Protein AF-A0A1C3NZW9-F1 (afdb_monomer_lite)

Foldseek 3Di:
DPPPDPVVVVVVVVVVCVVQNPVRVVVVCVVVVVVVVVVVVVVCVVVDPDDDDDDDDDPPDDPPPPPDPDDDDDDDDDDDDDDDDDDDDDDDDDDDDDDDDDDD

pLDDT: mean 71.96, std 16.09, range [47.03, 95.81]

Structure (mmCIF, N/CA/C/O backbone):
data_AF-A0A1C3NZW9-F1
#
_entry.id   AF-A0A1C3NZW9-F1
#
loop_
_atom_site.group_PDB
_atom_site.id
_atom_site.type_symbol
_atom_site.label_atom_id
_atom_site.label_alt_id
_atom_site.label_comp_id
_atom_site.label_asym_id
_atom_site.label_entity_id
_atom_site.label_seq_id
_atom_site.pdbx_PDB_ins_code
_atom_site.Cartn_x
_atom_site.Cartn_y
_atom_site.Cartn_z
_atom_site.occupancy
_atom_site.B_iso_or_equiv
_atom_site.auth_seq_id
_atom_site.auth_comp_id
_atom_site.auth_asym_id
_atom_site.auth_atom_id
_atom_site.pdbx_PDB_model_num
ATOM 1 N N . MET A 1 1 ? -14.649 0.604 -33.650 1.00 55.38 1 MET A N 1
ATOM 2 C CA . MET A 1 1 ? -14.355 1.275 -32.368 1.00 55.38 1 MET A CA 1
ATOM 3 C C . MET A 1 1 ? -13.354 0.403 -31.627 1.00 55.38 1 MET A C 1
ATOM 5 O O . MET A 1 1 ? -13.641 -0.786 -31.521 1.00 55.38 1 MET A O 1
ATOM 9 N N . PRO A 1 2 ? -12.179 0.908 -31.219 1.00 67.56 2 PRO A N 1
ATOM 10 C CA . PRO A 1 2 ? -11.249 0.133 -30.400 1.00 67.56 2 PRO A CA 1
ATOM 11 C C . PRO A 1 2 ? -11.971 -0.288 -29.117 1.00 67.56 2 PRO A C 1
ATOM 13 O O . PRO A 1 2 ? -12.460 0.550 -28.361 1.00 67.56 2 PRO A O 1
ATOM 16 N N . ASN A 1 3 ? -12.140 -1.597 -28.946 1.00 69.94 3 ASN A N 1
ATOM 17 C CA . ASN A 1 3 ? -12.834 -2.159 -27.801 1.00 69.94 3 ASN A CA 1
ATOM 18 C C . ASN A 1 3 ? -11.839 -2.210 -26.653 1.00 69.94 3 ASN A C 1
ATOM 20 O O . ASN A 1 3 ? -11.137 -3.208 -26.524 1.00 69.94 3 ASN A O 1
ATOM 24 N N . LEU A 1 4 ? -11.816 -1.137 -25.855 1.00 75.00 4 LEU A N 1
ATOM 25 C CA . LEU A 1 4 ? -11.161 -1.075 -24.548 1.00 75.00 4 LEU A CA 1
ATOM 26 C C . LEU A 1 4 ? -11.784 -2.135 -23.642 1.00 75.00 4 LEU A C 1
ATOM 28 O O . LEU A 1 4 ? -12.707 -1.883 -22.867 1.00 75.00 4 LEU A O 1
ATOM 32 N N . GLY A 1 5 ? -11.334 -3.359 -23.842 1.00 84.19 5 GLY A N 1
ATOM 33 C CA . GLY A 1 5 ? -11.863 -4.543 -23.210 1.00 84.19 5 GLY A CA 1
ATOM 34 C C . GLY A 1 5 ? -10.838 -5.156 -22.275 1.00 84.19 5 GLY A C 1
ATOM 35 O O . GLY A 1 5 ? -9.725 -4.666 -22.081 1.00 84.19 5 GLY A O 1
ATOM 36 N N . THR A 1 6 ? -11.209 -6.313 -21.749 1.00 91.00 6 THR A N 1
ATOM 37 C CA . THR A 1 6 ? -10.344 -7.224 -20.999 1.00 91.00 6 THR A CA 1
ATOM 38 C C . THR A 1 6 ? -8.910 -7.365 -21.552 1.00 91.00 6 THR A C 1
ATOM 40 O O . THR A 1 6 ? -7.992 -7.386 -20.729 1.00 91.00 6 THR A O 1
ATOM 43 N N . PRO A 1 7 ? -8.657 -7.433 -22.883 1.00 91.06 7 PRO A N 1
ATOM 44 C CA . PRO A 1 7 ? -7.291 -7.531 -23.408 1.00 91.06 7 PRO A CA 1
ATOM 45 C C . PRO A 1 7 ? -6.392 -6.313 -23.123 1.00 91.06 7 PRO A C 1
ATOM 47 O O . PRO A 1 7 ? -5.254 -6.521 -22.701 1.00 91.06 7 PRO A O 1
ATOM 50 N N . GLU A 1 8 ? -6.858 -5.064 -23.270 1.00 90.31 8 GLU A N 1
ATOM 51 C CA . GLU A 1 8 ? -6.038 -3.888 -22.913 1.00 90.31 8 GLU A CA 1
ATOM 52 C C . GLU A 1 8 ? -5.695 -3.877 -21.420 1.00 90.31 8 GLU A C 1
ATOM 54 O O . GLU A 1 8 ? -4.561 -3.581 -21.037 1.00 90.31 8 GLU A O 1
ATOM 59 N N . LEU A 1 9 ? -6.657 -4.236 -20.566 1.00 91.81 9 LEU A N 1
ATOM 60 C CA . LEU A 1 9 ? -6.449 -4.246 -19.119 1.00 91.81 9 LEU A CA 1
ATOM 61 C C . LEU A 1 9 ? -5.420 -5.305 -18.699 1.00 91.81 9 LEU A C 1
ATOM 63 O O . LEU A 1 9 ? -4.609 -5.049 -17.808 1.00 91.81 9 LEU A O 1
ATOM 67 N N . LEU A 1 10 ? -5.397 -6.460 -19.374 1.00 93.00 10 LEU A N 1
ATOM 68 C CA . LEU A 1 10 ? -4.357 -7.475 -19.185 1.00 93.00 10 LEU A CA 1
ATOM 69 C C . LEU A 1 10 ? -2.972 -6.965 -19.591 1.00 93.00 10 LEU A C 1
ATOM 71 O O . LEU A 1 10 ? -2.010 -7.212 -18.866 1.00 93.00 10 LEU A O 1
ATOM 75 N N . ILE A 1 11 ? -2.864 -6.233 -20.701 1.00 94.50 11 ILE A N 1
ATOM 76 C CA . ILE A 1 11 ? -1.591 -5.657 -21.161 1.00 94.50 11 ILE A CA 1
ATOM 77 C C . ILE A 1 11 ? -1.064 -4.636 -20.147 1.00 94.50 11 ILE A C 1
ATOM 79 O O . ILE A 1 11 ? 0.103 -4.697 -19.763 1.00 94.50 11 ILE A O 1
ATOM 83 N N . ILE A 1 12 ? -1.924 -3.747 -19.645 1.00 93.31 12 ILE A N 1
ATOM 84 C CA . ILE A 1 12 ? -1.544 -2.769 -18.615 1.00 93.31 12 ILE A CA 1
ATOM 85 C C . ILE A 1 12 ? -1.123 -3.487 -17.328 1.00 93.31 12 ILE A C 1
ATOM 87 O O . ILE A 1 12 ? -0.073 -3.176 -16.764 1.00 93.31 12 ILE A O 1
ATOM 91 N N . ALA A 1 13 ? -1.898 -4.478 -16.877 1.00 92.56 13 ALA A N 1
ATOM 92 C CA . ALA A 1 13 ? -1.556 -5.270 -15.700 1.00 92.56 13 ALA A CA 1
ATOM 93 C C . ALA A 1 13 ? -0.204 -5.980 -15.868 1.00 92.56 13 ALA A C 1
ATOM 95 O O . ALA A 1 13 ? 0.598 -5.994 -14.936 1.00 92.56 13 ALA A O 1
ATOM 96 N N . PHE A 1 14 ? 0.083 -6.508 -17.060 1.00 94.75 14 PHE A N 1
ATOM 97 C CA . PHE A 1 14 ? 1.359 -7.144 -17.371 1.00 94.75 14 PHE A CA 1
ATOM 98 C C . PHE A 1 14 ? 2.528 -6.159 -17.256 1.00 94.75 14 PHE A C 1
ATOM 100 O O . PHE A 1 14 ? 3.518 -6.460 -16.591 1.00 94.75 14 PHE A O 1
ATOM 107 N N . VAL A 1 15 ? 2.389 -4.949 -17.808 1.00 95.81 15 VAL A N 1
ATOM 108 C CA . VAL A 1 15 ? 3.398 -3.885 -17.673 1.00 95.81 15 VAL A CA 1
ATOM 109 C C . VAL A 1 15 ? 3.604 -3.506 -16.202 1.00 95.81 15 VAL A C 1
ATOM 111 O O . VAL A 1 15 ? 4.740 -3.451 -15.736 1.00 95.81 15 VAL A O 1
ATOM 114 N N . VAL A 1 16 ? 2.533 -3.323 -15.426 1.00 94.69 16 VAL A N 1
ATOM 115 C CA . VAL A 1 16 ? 2.634 -3.017 -13.985 1.00 94.69 16 VAL A CA 1
ATOM 116 C C . VAL A 1 16 ? 3.348 -4.142 -13.224 1.00 94.69 16 VAL A C 1
ATOM 118 O O . VAL A 1 16 ? 4.193 -3.866 -12.373 1.00 94.69 16 VAL A O 1
ATOM 121 N N . ILE A 1 17 ? 3.072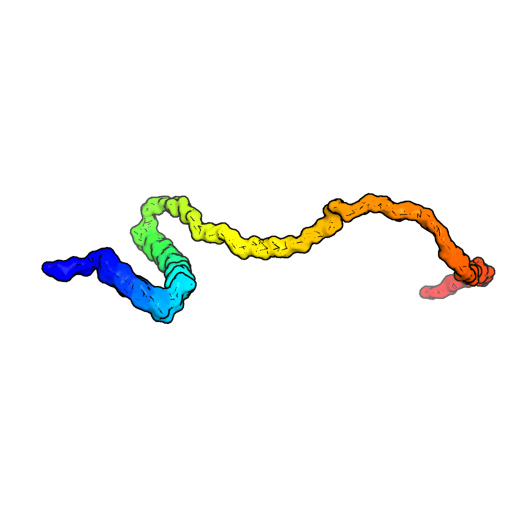 -5.410 -13.542 1.00 94.25 17 ILE A N 1
ATOM 122 C CA . ILE A 1 17 ? 3.769 -6.558 -12.940 1.00 94.25 17 ILE A CA 1
ATOM 123 C C . ILE A 1 17 ? 5.255 -6.561 -13.306 1.00 94.25 17 ILE A C 1
ATOM 125 O O . ILE A 1 17 ? 6.067 -6.913 -12.455 1.00 94.25 17 ILE A O 1
ATOM 129 N N . LEU A 1 18 ? 5.636 -6.166 -14.521 1.00 94.81 18 LEU A N 1
ATOM 130 C CA . LEU A 1 18 ? 7.047 -6.071 -14.907 1.00 94.81 18 LEU A CA 1
ATOM 131 C C . LEU A 1 18 ? 7.780 -4.951 -14.156 1.00 94.81 18 LEU A C 1
ATOM 133 O O . LEU A 1 18 ? 8.919 -5.147 -13.742 1.00 94.81 18 LEU A O 1
ATOM 137 N N . LEU A 1 19 ? 7.130 -3.803 -13.943 1.00 94.81 19 LEU A N 1
ATOM 138 C CA . LEU A 1 19 ? 7.729 -2.656 -13.251 1.00 94.81 19 LEU A CA 1
ATOM 139 C C . LEU A 1 19 ? 7.840 -2.878 -11.736 1.00 94.81 19 LEU A C 1
ATOM 141 O O . LEU A 1 19 ? 8.871 -2.588 -11.135 1.00 94.81 19 LEU A O 1
ATOM 145 N N . PHE A 1 20 ? 6.770 -3.371 -11.111 1.00 92.25 20 PHE A N 1
ATOM 146 C CA . PHE A 1 20 ? 6.688 -3.511 -9.654 1.00 92.25 20 PHE A CA 1
ATOM 147 C C . PHE A 1 20 ? 7.032 -4.927 -9.166 1.00 92.25 20 PHE A C 1
ATOM 149 O O . PHE A 1 20 ? 7.441 -5.107 -8.020 1.00 92.25 20 PHE A O 1
ATOM 156 N N . GLY A 1 21 ? 6.892 -5.942 -10.016 1.00 90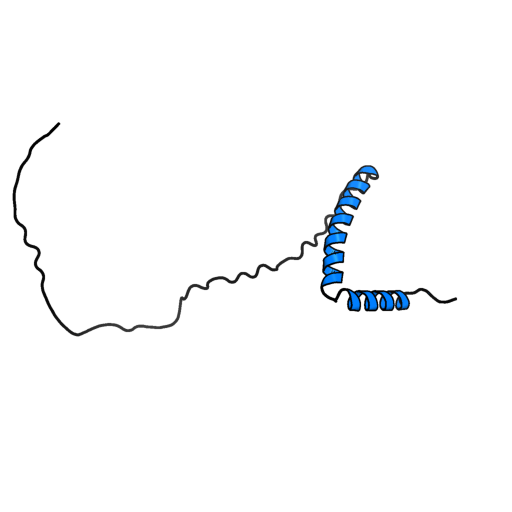.06 21 GLY A N 1
ATOM 157 C CA . GLY A 1 21 ? 7.102 -7.352 -9.692 1.00 90.06 21 GLY A CA 1
ATOM 158 C C . GLY A 1 21 ? 5.833 -8.074 -9.223 1.00 90.06 21 GLY A C 1
ATOM 159 O O . GLY A 1 21 ? 4.945 -7.502 -8.580 1.00 90.06 21 GLY A O 1
ATOM 160 N N . SER A 1 22 ? 5.784 -9.390 -9.460 1.00 90.44 22 SER A N 1
ATOM 161 C CA . SER A 1 22 ? 4.659 -10.277 -9.103 1.00 90.44 22 SER A CA 1
ATOM 162 C C . SER A 1 22 ? 4.348 -10.327 -7.605 1.00 90.44 22 SER A C 1
ATOM 164 O O . SER A 1 22 ? 3.232 -10.655 -7.215 1.00 90.44 22 SER A O 1
ATOM 166 N N . LYS A 1 23 ? 5.318 -9.979 -6.754 1.00 90.06 23 LYS A N 1
ATOM 167 C CA . LYS A 1 23 ? 5.180 -9.995 -5.293 1.00 90.06 23 LYS A CA 1
ATOM 168 C C . LYS A 1 23 ? 4.716 -8.652 -4.716 1.00 90.06 23 LYS A C 1
ATOM 170 O O . LYS A 1 23 ? 4.132 -8.645 -3.638 1.00 90.06 23 LYS A O 1
ATOM 175 N N . LYS A 1 24 ? 4.933 -7.527 -5.413 1.00 89.56 24 LYS A N 1
ATOM 176 C CA . LYS A 1 24 ? 4.579 -6.181 -4.915 1.00 89.56 24 LYS A CA 1
ATOM 177 C C . LYS A 1 24 ? 3.168 -5.752 -5.274 1.00 89.56 24 LYS A C 1
ATOM 179 O O . LYS A 1 24 ? 2.523 -5.108 -4.457 1.00 89.56 24 LYS A O 1
ATOM 184 N N . LEU A 1 25 ? 2.660 -6.165 -6.432 1.00 92.56 25 LEU A N 1
ATOM 185 C CA . LEU A 1 25 ? 1.272 -5.912 -6.821 1.00 92.56 25 LEU A CA 1
ATOM 186 C C . LEU A 1 25 ? 0.254 -6.514 -5.823 1.00 92.56 25 LEU A C 1
ATOM 188 O O . LEU A 1 25 ? -0.585 -5.762 -5.327 1.00 92.56 25 LEU A O 1
ATOM 192 N N . PRO A 1 26 ? 0.329 -7.808 -5.438 1.00 87.25 26 PRO A N 1
ATOM 193 C CA . PRO A 1 26 ? -0.605 -8.375 -4.463 1.00 87.25 26 PRO A CA 1
ATOM 194 C C . PRO A 1 26 ? -0.402 -7.821 -3.048 1.00 87.25 26 PRO A C 1
ATOM 196 O O . PRO A 1 26 ? -1.364 -7.723 -2.291 1.00 87.25 26 PRO A O 1
ATOM 199 N N . ASP A 1 27 ? 0.825 -7.449 -2.683 1.00 92.62 27 ASP A N 1
ATOM 200 C CA . ASP A 1 27 ? 1.141 -6.853 -1.382 1.00 92.62 27 ASP A CA 1
ATOM 201 C C . ASP A 1 27 ? 0.538 -5.443 -1.250 1.00 92.62 27 ASP A C 1
ATOM 203 O O . ASP A 1 27 ? -0.189 -5.164 -0.294 1.00 92.62 27 ASP A O 1
ATOM 207 N N . ALA A 1 28 ? 0.722 -4.602 -2.275 1.00 93.31 28 ALA A N 1
ATOM 208 C CA . ALA A 1 28 ? 0.111 -3.278 -2.371 1.00 93.31 28 ALA A CA 1
ATOM 209 C C . ALA A 1 28 ? -1.421 -3.360 -2.442 1.00 93.31 28 ALA A C 1
ATOM 211 O O . ALA A 1 28 ? -2.113 -2.637 -1.732 1.00 93.31 28 ALA A O 1
ATOM 212 N N . ALA A 1 29 ? -1.975 -4.281 -3.235 1.00 92.94 29 ALA A N 1
ATOM 213 C CA . ALA A 1 29 ? -3.421 -4.484 -3.298 1.00 92.94 29 ALA A CA 1
ATOM 214 C C . ALA A 1 29 ? -4.003 -4.933 -1.943 1.00 92.94 29 ALA A C 1
ATOM 216 O O . ALA A 1 29 ? -5.082 -4.483 -1.558 1.00 92.94 29 ALA A O 1
ATOM 217 N N . ARG A 1 30 ? -3.293 -5.784 -1.185 1.00 92.88 30 ARG A N 1
ATOM 218 C CA . ARG A 1 30 ? -3.723 -6.223 0.155 1.00 92.88 30 ARG A CA 1
ATOM 219 C C . ARG A 1 30 ? -3.693 -5.093 1.184 1.00 92.88 30 ARG A C 1
ATOM 221 O O . ARG A 1 30 ? -4.625 -5.006 1.988 1.00 92.88 30 ARG A O 1
ATOM 228 N N . SER A 1 31 ? -2.659 -4.252 1.186 1.00 93.62 31 SER A N 1
ATOM 229 C CA . SER A 1 31 ? -2.567 -3.119 2.118 1.00 93.62 31 SER A CA 1
ATOM 230 C C . SER A 1 31 ? -3.585 -2.025 1.776 1.00 93.62 31 SER A C 1
ATOM 232 O O . SER A 1 31 ? -4.347 -1.615 2.652 1.00 93.62 31 SER A O 1
ATOM 234 N N . LEU A 1 32 ? -3.696 -1.651 0.496 1.00 94.81 32 LEU A N 1
ATOM 235 C CA . LEU A 1 32 ? -4.699 -0.703 -0.001 1.00 94.81 32 LEU A CA 1
ATOM 236 C C . LEU A 1 32 ? -6.125 -1.217 0.231 1.00 94.81 32 LEU A C 1
ATOM 238 O O . LEU A 1 32 ? -6.987 -0.462 0.669 1.00 94.81 32 LEU A O 1
ATOM 242 N N . GLY A 1 33 ? -6.376 -2.509 0.013 1.00 92.50 33 GLY A N 1
ATOM 243 C CA . GLY A 1 33 ? -7.682 -3.129 0.239 1.00 92.50 33 GLY A CA 1
ATOM 244 C C . GLY A 1 33 ? -8.129 -3.095 1.703 1.00 92.50 33 GLY A C 1
ATOM 245 O O . GLY A 1 33 ? -9.313 -2.891 1.970 1.00 92.50 33 GLY A O 1
ATOM 246 N N . ARG A 1 34 ? -7.203 -3.232 2.666 1.00 94.06 34 ARG A N 1
ATOM 247 C CA . ARG A 1 34 ? -7.516 -3.048 4.097 1.00 94.06 34 ARG A CA 1
ATOM 248 C C . ARG A 1 34 ? -7.921 -1.612 4.404 1.00 94.06 34 ARG A C 1
ATOM 250 O O . ARG A 1 34 ? -8.967 -1.422 5.021 1.00 94.06 34 ARG A O 1
ATOM 257 N N . SER A 1 35 ? -7.148 -0.630 3.941 1.00 93.81 35 SER A N 1
ATOM 258 C CA . SER A 1 35 ? -7.460 0.790 4.151 1.00 93.81 35 SER A CA 1
ATOM 259 C C . SER A 1 35 ? -8.790 1.175 3.501 1.00 93.81 35 SER A C 1
ATOM 261 O O . SER A 1 35 ? -9.633 1.802 4.138 1.00 93.81 35 SER A O 1
ATOM 263 N N . LEU A 1 36 ? -9.032 0.715 2.268 1.00 94.31 36 LEU A N 1
ATOM 264 C CA . LEU A 1 36 ? -10.293 0.935 1.561 1.00 94.31 36 LEU A CA 1
ATOM 265 C C . LEU A 1 36 ? -11.475 0.242 2.246 1.00 94.31 36 LEU A C 1
ATOM 267 O O . LEU A 1 36 ? -12.559 0.810 2.267 1.00 94.31 36 LEU A O 1
ATOM 271 N N . ARG A 1 37 ? -11.303 -0.955 2.823 1.00 90.19 37 ARG A N 1
ATOM 272 C CA . ARG A 1 37 ? -12.372 -1.654 3.557 1.00 90.19 37 ARG A CA 1
ATOM 273 C C . ARG A 1 37 ? -12.792 -0.888 4.807 1.00 90.19 37 ARG A C 1
ATOM 275 O O . ARG A 1 37 ? -13.990 -0.781 5.053 1.00 90.19 37 ARG A O 1
ATOM 282 N N . ILE A 1 38 ? -11.827 -0.386 5.576 1.00 91.38 38 ILE A N 1
ATOM 283 C CA . ILE A 1 38 ? -12.093 0.404 6.786 1.00 91.38 38 ILE A CA 1
ATOM 284 C C . ILE A 1 38 ? -12.792 1.705 6.389 1.00 91.38 38 ILE A C 1
ATOM 286 O O . ILE A 1 38 ? -13.900 1.961 6.849 1.00 91.38 38 ILE A O 1
ATOM 290 N N . PHE A 1 39 ? -12.233 2.433 5.419 1.00 91.75 39 PHE A N 1
ATOM 291 C CA . PHE A 1 39 ? -12.835 3.658 4.898 1.00 91.75 39 PHE A CA 1
ATOM 292 C C . PHE A 1 39 ? -14.256 3.432 4.360 1.00 91.75 39 PHE A C 1
ATOM 294 O O . PHE A 1 39 ? -15.166 4.204 4.647 1.00 91.75 39 PHE A O 1
ATOM 301 N N . LYS A 1 40 ? -14.487 2.344 3.612 1.00 86.56 40 LYS A N 1
ATOM 302 C CA . LYS A 1 40 ? -15.811 1.970 3.091 1.00 86.56 40 LYS A CA 1
ATOM 303 C C . LYS A 1 40 ? -16.786 1.634 4.219 1.00 86.56 40 LYS A C 1
ATOM 305 O O . LYS A 1 40 ? -17.956 1.969 4.090 1.00 86.56 40 LYS A O 1
ATOM 310 N N . ALA A 1 41 ? -16.337 0.972 5.286 1.00 86.44 41 ALA A N 1
ATOM 311 C CA . ALA A 1 41 ? -17.172 0.623 6.433 1.00 86.44 41 ALA A CA 1
ATOM 312 C C . ALA A 1 41 ? -17.580 1.866 7.236 1.00 86.44 41 ALA A C 1
ATOM 314 O O . ALA A 1 41 ? -18.759 2.024 7.542 1.00 86.44 41 ALA A O 1
ATOM 315 N N . GLU A 1 42 ? -16.638 2.773 7.489 1.00 85.94 42 GLU A N 1
ATOM 316 C CA . GLU A 1 42 ? -16.901 4.053 8.157 1.00 85.94 42 GLU A CA 1
ATOM 317 C C . GLU A 1 42 ? -17.806 4.948 7.300 1.00 85.94 42 GLU A C 1
ATOM 319 O O . GLU A 1 42 ? -18.824 5.445 7.774 1.00 85.94 42 GLU A O 1
ATOM 324 N N . THR A 1 43 ? -17.520 5.054 5.998 1.00 85.88 43 THR A N 1
ATOM 325 C CA . THR A 1 43 ? -18.353 5.810 5.045 1.00 85.88 43 THR A CA 1
ATOM 326 C C . THR A 1 43 ? -19.745 5.190 4.881 1.00 85.88 43 THR A C 1
ATOM 328 O O . THR A 1 43 ? -20.725 5.905 4.697 1.00 85.88 43 THR A O 1
ATOM 331 N N . LYS A 1 44 ? -19.871 3.858 4.964 1.00 80.81 44 LYS A N 1
ATOM 332 C CA . LYS A 1 44 ? -21.169 3.167 4.941 1.00 80.81 44 LYS A CA 1
ATOM 333 C C . LYS A 1 44 ? -21.972 3.445 6.213 1.00 80.81 44 LYS A C 1
ATOM 335 O O . LYS A 1 44 ? -23.175 3.634 6.096 1.00 80.81 44 LYS A O 1
ATOM 340 N N . GLY A 1 45 ? -21.337 3.543 7.381 1.00 69.69 45 GLY A N 1
ATOM 341 C CA . GLY A 1 45 ? -22.004 3.951 8.625 1.00 69.69 45 GLY A CA 1
ATOM 342 C C . GLY A 1 45 ? -22.616 5.355 8.561 1.00 69.69 45 GLY A C 1
ATOM 343 O O . GLY A 1 45 ? -23.645 5.595 9.172 1.00 69.69 45 GLY A O 1
ATOM 344 N N . LEU A 1 46 ? -22.044 6.253 7.751 1.00 69.62 46 LEU A N 1
ATOM 345 C CA . LEU A 1 46 ? -22.594 7.591 7.490 1.00 69.62 46 LEU A CA 1
ATOM 346 C C . LEU A 1 46 ? -23.769 7.599 6.492 1.00 69.62 46 LEU A C 1
ATOM 348 O O . LEU A 1 46 ? -24.493 8.586 6.418 1.00 69.62 46 LEU A O 1
ATOM 352 N N . GLY A 1 47 ? -23.943 6.539 5.692 1.00 64.56 47 GLY A N 1
ATOM 353 C CA . GLY A 1 47 ? -24.935 6.482 4.608 1.00 64.56 47 GLY A CA 1
ATOM 354 C C . GLY A 1 47 ? -25.959 5.348 4.702 1.00 64.56 47 GLY A C 1
ATOM 355 O O . GLY A 1 47 ? -26.782 5.212 3.801 1.00 64.56 47 GLY A O 1
ATOM 356 N N . GLN A 1 48 ? -25.891 4.492 5.723 1.00 62.00 48 GLN A N 1
ATOM 357 C CA . GLN A 1 48 ? -26.709 3.282 5.850 1.00 62.00 48 GLN A CA 1
ATOM 358 C C . GLN A 1 48 ? -27.002 2.976 7.329 1.00 62.00 48 GLN A C 1
ATOM 360 O O . GLN A 1 48 ? -26.461 2.032 7.897 1.00 62.00 48 GLN A O 1
ATOM 365 N N . ASP A 1 49 ? -27.966 3.688 7.913 1.00 56.84 49 ASP A N 1
ATOM 366 C CA . ASP A 1 49 ? -28.774 3.203 9.049 1.00 56.84 49 ASP A CA 1
ATOM 367 C C . ASP A 1 49 ? -29.789 2.114 8.608 1.00 56.84 49 ASP A C 1
ATOM 369 O O . ASP A 1 49 ? -30.907 2.021 9.108 1.00 56.84 49 ASP A O 1
ATOM 373 N N . ALA A 1 50 ? -29.431 1.274 7.630 1.00 56.47 50 ALA A N 1
ATOM 374 C CA . ALA A 1 50 ? -30.232 0.136 7.194 1.00 56.47 50 ALA A CA 1
ATOM 375 C C . ALA A 1 50 ? -29.335 -0.966 6.603 1.00 56.47 50 ALA A C 1
ATOM 377 O O . ALA A 1 50 ? -28.521 -0.723 5.714 1.00 56.47 50 ALA A O 1
ATOM 378 N N . GLN A 1 51 ? -29.562 -2.196 7.065 1.00 51.09 51 GLN A N 1
ATOM 379 C CA . GLN A 1 51 ? -28.971 -3.476 6.647 1.00 51.09 51 GLN A CA 1
ATOM 380 C C . GLN A 1 51 ? -27.690 -3.943 7.382 1.00 51.09 51 GLN A C 1
ATOM 382 O O . GLN A 1 51 ? -26.562 -3.535 7.098 1.00 51.09 51 GLN A O 1
ATOM 387 N N . ALA A 1 52 ? -27.929 -4.897 8.290 1.00 52.16 52 ALA A N 1
ATOM 388 C CA . ALA A 1 52 ? -27.009 -5.662 9.134 1.00 52.16 52 ALA A CA 1
ATOM 389 C C . ALA A 1 52 ? -25.865 -6.396 8.375 1.00 52.16 52 ALA A C 1
ATOM 391 O O . ALA A 1 52 ? -25.936 -6.587 7.157 1.00 52.16 52 ALA A O 1
ATOM 392 N N . PRO A 1 53 ? -24.791 -6.814 9.081 1.00 55.12 53 PRO A N 1
ATOM 393 C CA . PRO A 1 53 ? -23.482 -7.081 8.495 1.00 55.12 53 PRO A CA 1
ATOM 394 C C . PRO A 1 53 ? -23.362 -8.501 7.928 1.00 55.12 53 PRO A C 1
ATOM 396 O O . PRO A 1 53 ? -23.502 -9.491 8.641 1.00 55.12 53 PRO A O 1
ATOM 399 N N . ALA A 1 54 ? -22.992 -8.611 6.650 1.00 53.12 54 ALA A N 1
ATOM 400 C CA . ALA A 1 54 ? -22.473 -9.856 6.099 1.00 53.12 54 ALA A CA 1
ATOM 401 C C . ALA A 1 54 ? -21.031 -10.053 6.587 1.00 53.12 54 ALA A C 1
ATOM 403 O O . ALA A 1 54 ? -20.064 -9.552 6.005 1.00 53.12 54 ALA A O 1
ATOM 404 N N . ALA A 1 55 ? -20.900 -10.781 7.693 1.00 64.62 55 ALA A N 1
ATOM 405 C CA . ALA A 1 55 ? -19.671 -11.457 8.051 1.00 64.62 55 ALA A CA 1
ATOM 406 C C . ALA A 1 55 ? -19.294 -12.420 6.914 1.00 64.62 55 ALA A C 1
ATOM 408 O O . ALA A 1 55 ? -19.993 -13.393 6.647 1.00 64.62 55 ALA A O 1
ATOM 409 N N . SER A 1 56 ? -18.173 -12.158 6.247 1.00 51.72 56 SER A N 1
ATOM 410 C CA . SER A 1 56 ? -17.414 -13.234 5.629 1.00 51.72 56 SER A CA 1
ATOM 411 C C . SER A 1 56 ? -15.923 -12.953 5.717 1.00 51.72 56 SER A C 1
ATOM 413 O O . SER A 1 56 ? -15.407 -11.876 5.393 1.00 51.72 56 SER A O 1
ATOM 415 N N . SER A 1 57 ? -15.281 -13.952 6.289 1.00 62.56 57 SER A N 1
ATOM 416 C CA . SER A 1 57 ? -13.897 -14.072 6.677 1.00 62.56 57 SER A CA 1
ATOM 417 C C . SER A 1 57 ? -12.993 -14.162 5.455 1.00 62.56 57 SER A C 1
ATOM 419 O O . SER A 1 57 ? -13.257 -14.922 4.534 1.00 62.56 57 SER A O 1
ATOM 421 N N . ALA A 1 58 ? -11.871 -13.453 5.499 1.00 55.88 58 ALA A N 1
ATOM 422 C CA . ALA A 1 58 ? -10.660 -13.835 4.780 1.00 55.88 58 ALA A CA 1
ATOM 423 C C . ALA A 1 58 ? -9.456 -13.207 5.493 1.00 55.88 58 ALA A C 1
ATOM 425 O O . ALA A 1 58 ? -8.728 -12.381 4.945 1.00 55.88 58 ALA A O 1
ATOM 426 N N . ALA A 1 59 ? -9.276 -13.572 6.764 1.00 54.53 59 ALA A N 1
ATOM 427 C CA . ALA A 1 59 ? -7.943 -13.596 7.340 1.00 54.53 59 ALA A CA 1
ATOM 428 C C . ALA A 1 59 ? -7.209 -14.761 6.655 1.00 54.53 59 ALA A C 1
ATOM 430 O O . ALA A 1 59 ? -7.708 -15.885 6.730 1.00 54.53 59 ALA A O 1
ATOM 431 N N . PRO A 1 60 ? -6.083 -14.543 5.952 1.00 58.91 60 PRO A N 1
ATOM 432 C CA . PRO A 1 60 ? -5.268 -15.653 5.498 1.00 58.91 60 PRO A CA 1
ATOM 433 C C . PRO A 1 60 ? -4.784 -16.404 6.736 1.00 58.91 60 PRO A C 1
ATOM 435 O O . PRO A 1 60 ? -4.015 -15.875 7.539 1.00 58.91 60 PRO A O 1
ATOM 438 N N . ALA A 1 61 ? -5.287 -17.622 6.896 1.00 61.56 61 ALA A N 1
ATOM 439 C CA . ALA A 1 61 ? -4.709 -18.601 7.781 1.00 61.56 61 ALA A CA 1
ATOM 440 C C . ALA A 1 61 ? -3.247 -18.841 7.365 1.00 61.56 61 ALA A C 1
ATOM 442 O O . ALA A 1 61 ? -2.938 -18.985 6.185 1.00 61.56 61 ALA A O 1
ATOM 443 N N . GLN A 1 62 ? -2.389 -18.911 8.382 1.00 57.97 62 GLN A N 1
ATOM 444 C CA . GLN A 1 62 ? -1.167 -19.713 8.410 1.00 57.97 62 GLN A CA 1
ATOM 445 C C . GLN A 1 62 ? -0.001 -19.255 7.519 1.00 57.97 62 GLN A C 1
ATOM 447 O O . GLN A 1 62 ? 0.273 -19.781 6.448 1.00 57.97 62 GLN A O 1
ATOM 452 N N . ALA A 1 63 ? 0.812 -18.373 8.097 1.00 58.50 63 ALA A N 1
ATOM 453 C CA . ALA A 1 63 ? 2.262 -18.545 8.072 1.00 58.50 63 ALA A CA 1
ATOM 454 C C . ALA A 1 63 ? 2.771 -18.609 9.522 1.00 58.50 63 ALA A C 1
ATOM 456 O O . ALA A 1 63 ? 3.574 -17.792 9.960 1.00 58.50 63 ALA A O 1
ATOM 457 N N . GLN A 1 64 ? 2.245 -19.560 10.300 1.00 55.69 64 GLN A N 1
ATOM 458 C CA . GLN A 1 64 ? 2.950 -20.049 11.481 1.00 55.69 64 GLN A CA 1
ATOM 459 C C . GLN A 1 64 ? 3.952 -21.087 10.980 1.00 55.69 64 GLN A C 1
ATOM 461 O O . GLN A 1 64 ? 3.629 -22.261 10.835 1.00 55.69 64 GLN A O 1
ATOM 466 N N . ALA A 1 65 ? 5.171 -20.641 10.689 1.00 61.47 65 ALA A N 1
ATOM 467 C CA . ALA A 1 65 ? 6.321 -21.527 10.712 1.00 61.47 65 ALA A CA 1
ATOM 468 C C . ALA A 1 65 ? 6.568 -21.911 12.181 1.00 61.47 65 ALA A C 1
ATOM 470 O O . ALA A 1 65 ? 7.382 -21.304 12.873 1.00 61.47 65 ALA A O 1
ATOM 471 N N . GLN A 1 66 ? 5.801 -22.880 12.682 1.00 59.03 66 GLN A N 1
ATOM 472 C CA . GLN A 1 66 ? 6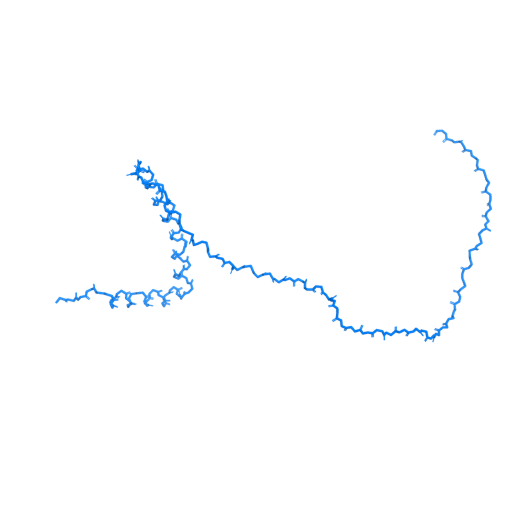.152 -23.628 13.884 1.00 59.03 66 GLN A CA 1
ATOM 473 C C . GLN A 1 66 ? 7.345 -24.522 13.533 1.00 59.03 66 GLN A C 1
ATOM 475 O O . GLN A 1 66 ? 7.191 -25.673 13.139 1.00 59.03 66 GLN A O 1
ATOM 480 N N . ALA A 1 67 ? 8.552 -23.978 13.666 1.00 61.41 67 ALA A N 1
ATOM 481 C CA . ALA A 1 67 ? 9.728 -24.796 13.917 1.00 61.41 67 ALA A CA 1
ATOM 482 C C . ALA A 1 67 ? 9.659 -25.231 15.388 1.00 61.41 67 ALA A C 1
ATOM 484 O O . ALA A 1 67 ? 10.148 -24.541 16.280 1.00 61.41 67 ALA A O 1
ATOM 485 N N . ALA A 1 68 ? 8.951 -26.329 15.653 1.00 65.56 68 ALA A N 1
ATOM 486 C CA . ALA A 1 68 ? 8.963 -26.966 16.961 1.00 65.56 68 ALA A CA 1
ATOM 487 C C . ALA A 1 68 ? 10.351 -27.594 17.205 1.00 65.56 68 ALA A C 1
ATOM 489 O O . ALA A 1 68 ? 10.828 -28.330 16.337 1.00 65.56 68 ALA A O 1
ATOM 490 N N . PRO A 1 69 ? 10.994 -27.372 18.366 1.00 64.00 69 PRO A N 1
ATOM 491 C CA . PRO A 1 69 ? 12.034 -28.271 18.846 1.00 64.00 69 PRO A CA 1
ATOM 492 C C . PRO A 1 69 ? 11.356 -29.616 19.114 1.00 64.00 69 PRO A C 1
ATOM 494 O O . PRO A 1 69 ? 10.568 -29.728 20.052 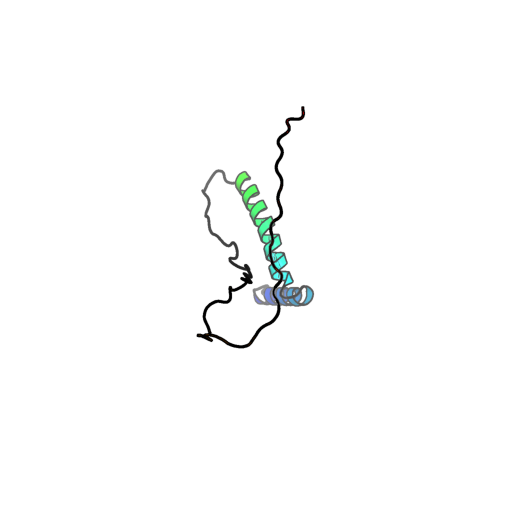1.00 64.00 69 PRO A O 1
ATOM 497 N N . GLN A 1 70 ? 11.577 -30.614 18.257 1.00 69.12 70 GLN A N 1
ATOM 498 C CA . GLN A 1 70 ? 11.073 -31.953 18.540 1.00 69.12 70 GLN A CA 1
ATOM 499 C C . GLN A 1 70 ? 11.905 -32.564 19.677 1.00 69.12 70 GLN A C 1
ATOM 501 O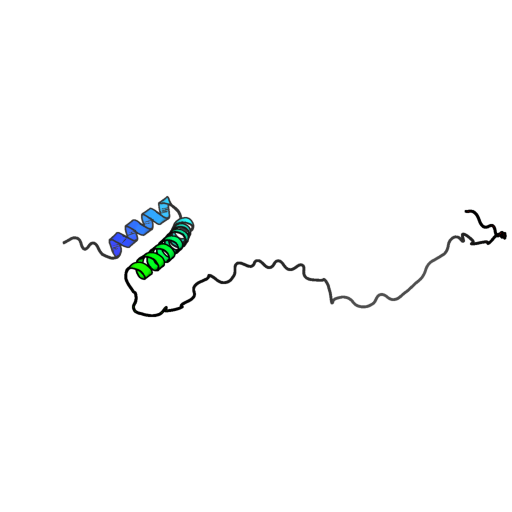 O . GLN A 1 70 ? 13.128 -32.651 19.541 1.00 69.12 70 GLN A O 1
ATOM 506 N N . PRO A 1 71 ? 11.280 -32.961 20.799 1.00 65.44 71 PRO A N 1
ATOM 507 C CA . PRO A 1 71 ? 11.946 -33.757 21.813 1.00 65.44 71 PRO A CA 1
ATOM 508 C C . PRO A 1 71 ? 12.340 -35.107 21.206 1.00 65.44 71 PRO A C 1
ATOM 510 O O . PRO A 1 71 ? 11.523 -35.842 20.660 1.00 65.44 71 PRO A O 1
ATOM 513 N N . ILE A 1 72 ? 13.632 -35.393 21.290 1.00 63.25 72 ILE A N 1
ATOM 514 C CA . ILE A 1 72 ? 14.234 -36.712 21.124 1.00 63.25 72 ILE A CA 1
ATOM 515 C C . ILE A 1 72 ? 13.569 -37.702 22.082 1.00 63.25 72 ILE A C 1
ATOM 517 O O . ILE A 1 72 ? 13.851 -37.681 23.273 1.00 63.25 72 ILE A O 1
ATOM 521 N N . GLU A 1 73 ? 12.732 -38.601 21.571 1.00 64.44 73 GLU A N 1
ATOM 522 C CA . GLU A 1 73 ? 12.393 -39.827 22.289 1.00 64.44 73 GLU A CA 1
ATOM 523 C C . GLU A 1 73 ? 12.026 -40.946 21.310 1.00 64.44 73 GLU A C 1
ATOM 525 O O . GLU A 1 73 ? 11.278 -40.739 20.357 1.00 64.44 73 GLU A O 1
ATOM 530 N N . SER A 1 74 ? 12.515 -42.150 21.622 1.00 62.16 74 SER A N 1
ATOM 531 C CA . SER A 1 74 ? 12.201 -43.452 21.005 1.00 62.16 74 SER A CA 1
ATOM 532 C C . SER A 1 74 ? 13.150 -43.933 19.904 1.00 62.16 74 SER A C 1
ATOM 534 O O . SER A 1 74 ? 12.810 -43.974 18.725 1.00 62.16 74 SER A O 1
ATOM 536 N N . GLY A 1 75 ? 14.324 -44.420 20.318 1.00 57.84 75 GLY A N 1
ATOM 537 C CA . GLY A 1 75 ? 15.105 -45.313 19.466 1.00 57.84 75 GLY A CA 1
ATOM 538 C C . GLY A 1 75 ? 16.532 -45.597 19.915 1.00 57.84 75 GLY A C 1
ATOM 539 O O . GLY A 1 75 ? 17.441 -45.238 19.182 1.00 57.84 75 GLY A O 1
ATOM 540 N N . GLN A 1 76 ? 16.746 -46.284 21.045 1.00 61.88 76 GLN A N 1
ATOM 541 C CA . GLN A 1 76 ? 17.615 -47.473 21.046 1.00 61.88 76 GLN A CA 1
ATOM 542 C C . GLN A 1 76 ? 17.592 -48.250 22.379 1.00 61.88 76 GLN A C 1
ATOM 544 O O . GLN A 1 76 ? 17.534 -47.636 23.444 1.00 61.88 76 GLN A O 1
ATOM 549 N N . PRO A 1 77 ? 17.624 -49.598 22.329 1.00 59.19 77 PRO A N 1
ATOM 550 C CA . PRO A 1 77 ? 17.572 -50.475 23.494 1.00 59.19 77 PRO A CA 1
ATOM 551 C C . PRO A 1 77 ? 18.939 -50.620 24.180 1.00 59.19 77 PRO A C 1
ATOM 553 O O . PRO A 1 77 ? 19.968 -50.692 23.520 1.00 59.19 77 PRO A O 1
ATOM 556 N N . ALA A 1 78 ? 18.890 -50.744 25.507 1.00 60.66 78 ALA A N 1
ATOM 557 C CA . ALA A 1 78 ? 19.766 -51.542 26.369 1.00 60.66 78 ALA A CA 1
ATOM 558 C C . ALA A 1 78 ? 21.262 -51.674 26.001 1.00 60.66 78 ALA A C 1
ATOM 560 O O . ALA A 1 78 ? 21.658 -52.559 25.245 1.00 60.66 78 ALA A O 1
ATOM 561 N N . VAL A 1 79 ? 22.109 -50.950 26.739 1.00 59.72 79 VAL A N 1
ATOM 562 C CA . VAL A 1 79 ? 23.402 -51.491 27.189 1.00 59.72 79 VAL A CA 1
ATOM 563 C C . VAL A 1 79 ? 23.407 -51.530 28.720 1.00 59.72 79 VAL A C 1
ATOM 565 O O . VAL A 1 79 ? 23.471 -50.508 29.397 1.00 59.72 79 VAL A O 1
ATOM 568 N N . SER A 1 80 ? 23.229 -52.730 29.273 1.00 61.78 80 SER A N 1
ATOM 569 C CA . SER A 1 80 ? 23.458 -53.049 30.691 1.00 61.78 80 SER A CA 1
ATOM 570 C C . SER A 1 80 ? 24.963 -53.398 30.909 1.00 61.78 80 SER A C 1
ATOM 572 O O . SER A 1 80 ? 25.751 -53.194 29.988 1.00 61.78 80 SER A O 1
ATOM 574 N N . PRO A 1 81 ? 25.438 -53.837 32.094 1.00 61.50 81 PRO A N 1
ATOM 575 C CA . PRO A 1 81 ? 26.357 -53.065 32.940 1.00 61.50 81 PRO A CA 1
ATOM 576 C C . PRO A 1 81 ? 27.762 -53.698 33.150 1.00 61.50 81 PRO A C 1
ATOM 578 O O . PRO A 1 81 ? 27.907 -54.913 33.084 1.00 61.50 81 PRO A O 1
ATOM 581 N N . GLN A 1 82 ? 28.737 -52.865 33.574 1.00 61.97 82 GLN A N 1
ATOM 582 C CA . GLN A 1 82 ? 30.021 -53.199 34.262 1.00 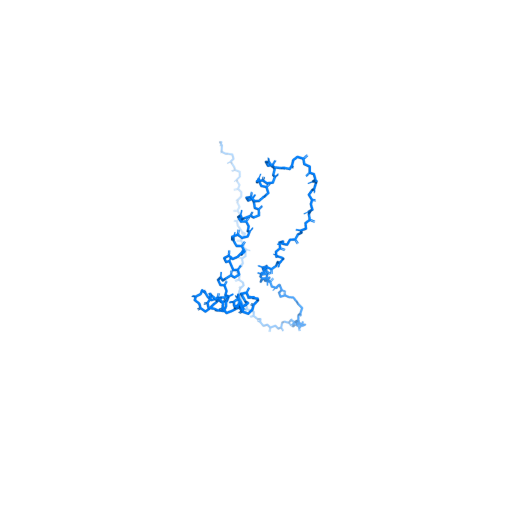61.97 82 GLN A CA 1
ATOM 583 C C . GLN A 1 82 ? 31.092 -53.998 33.468 1.00 61.97 82 GLN A C 1
ATOM 585 O O . GLN A 1 82 ? 30.747 -54.617 32.470 1.00 61.97 82 GLN A O 1
ATOM 590 N N . PRO A 1 83 ? 32.380 -54.089 33.900 1.00 61.72 83 PRO A N 1
ATOM 591 C CA . PRO A 1 83 ? 33.102 -53.444 35.019 1.00 61.72 83 PRO A CA 1
ATOM 592 C C . PRO A 1 83 ? 34.512 -52.890 34.656 1.00 61.72 83 PRO A C 1
ATOM 594 O O . PRO A 1 83 ? 35.079 -53.274 33.645 1.00 61.72 83 PRO A O 1
ATOM 597 N N . ALA A 1 84 ? 35.100 -52.037 35.513 1.00 52.84 84 ALA A N 1
ATOM 598 C CA . ALA A 1 84 ? 36.549 -51.948 35.837 1.00 52.84 84 ALA A CA 1
ATOM 599 C C . ALA A 1 84 ? 36.825 -50.621 36.576 1.00 52.84 84 ALA A C 1
ATOM 601 O O . ALA A 1 84 ? 36.736 -49.541 36.008 1.00 52.84 84 ALA A O 1
ATOM 602 N N . SER A 1 85 ? 36.918 -50.672 37.907 1.00 56.53 85 SER A N 1
ATOM 603 C CA . SER A 1 85 ? 38.174 -50.660 38.686 1.00 56.53 85 SER A CA 1
ATOM 604 C C . SER A 1 85 ? 38.571 -49.237 39.099 1.00 56.53 85 SER A C 1
ATOM 606 O O . SER A 1 85 ? 38.964 -48.427 38.274 1.00 56.53 85 SER A O 1
ATOM 608 N N . THR A 1 86 ? 38.303 -48.863 40.350 1.00 49.03 86 THR A N 1
ATOM 609 C CA . THR A 1 86 ? 39.266 -48.948 41.468 1.00 49.03 86 THR A CA 1
ATOM 610 C C . THR A 1 86 ? 40.084 -47.667 41.580 1.00 49.03 86 THR A C 1
ATOM 612 O O . THR A 1 86 ? 40.929 -47.400 40.735 1.00 49.03 86 THR A O 1
ATOM 615 N N . GLY A 1 87 ? 39.911 -46.936 42.683 1.00 47.03 87 GLY A N 1
ATOM 616 C CA . GLY A 1 87 ? 40.953 -46.020 43.141 1.00 47.03 87 GLY A CA 1
ATOM 617 C C . GLY A 1 87 ? 40.487 -44.894 44.055 1.00 47.03 87 GLY A C 1
ATOM 618 O O . GLY A 1 87 ? 40.031 -43.874 43.566 1.00 47.03 87 GLY A O 1
ATOM 619 N N . ALA A 1 88 ? 40.736 -45.079 45.356 1.00 56.53 88 ALA A N 1
ATOM 620 C CA . ALA A 1 88 ? 40.865 -44.063 46.410 1.00 56.53 88 ALA A CA 1
ATOM 621 C C . ALA A 1 88 ? 39.569 -43.333 46.833 1.00 56.53 88 ALA A C 1
ATOM 623 O O . ALA A 1 88 ? 39.110 -42.404 46.187 1.00 56.53 88 ALA A O 1
ATOM 624 N N . VAL A 1 89 ? 38.865 -43.762 47.889 1.00 57.78 89 VAL A N 1
ATOM 625 C CA . VAL A 1 89 ? 39.249 -43.660 49.319 1.00 57.78 89 VAL A CA 1
ATOM 626 C C . VAL A 1 89 ? 39.697 -42.242 49.690 1.00 57.78 89 VAL A C 1
ATOM 628 O O . VAL A 1 89 ? 40.873 -41.906 49.625 1.00 57.78 89 VAL A O 1
ATOM 631 N N . GLY A 1 90 ? 38.727 -41.440 50.132 1.00 55.09 90 GLY A N 1
ATOM 632 C CA . GLY A 1 90 ? 38.909 -40.223 50.918 1.00 55.09 90 GLY A CA 1
ATOM 633 C C . GLY A 1 90 ? 37.876 -40.244 52.040 1.00 55.09 90 GLY A C 1
ATOM 634 O O . GLY A 1 90 ? 36.682 -40.093 51.801 1.00 55.09 90 GLY A O 1
ATOM 635 N N . VAL A 1 91 ? 38.344 -40.580 53.235 1.00 62.91 91 VAL A N 1
ATOM 636 C CA . VAL A 1 91 ? 37.569 -40.953 54.418 1.00 62.91 91 VAL A CA 1
ATOM 637 C C . VAL A 1 91 ? 36.895 -39.737 55.067 1.00 62.91 91 VAL A C 1
ATOM 639 O O . VAL A 1 91 ? 37.500 -38.678 55.209 1.00 62.91 91 VAL A O 1
ATOM 642 N N . ASN A 1 92 ? 35.646 -39.913 55.494 1.00 58.84 92 ASN A N 1
ATOM 643 C CA . ASN A 1 92 ? 34.967 -39.026 56.432 1.00 58.84 92 ASN A CA 1
ATOM 644 C C . ASN A 1 92 ? 35.286 -39.518 57.854 1.00 58.84 92 ASN A C 1
ATOM 646 O O . ASN A 1 92 ? 34.928 -40.639 58.209 1.00 58.84 92 ASN A O 1
ATOM 650 N N . GLY A 1 93 ? 35.950 -38.689 58.657 1.00 56.69 93 GLY A N 1
ATOM 651 C CA . GLY A 1 93 ? 36.107 -38.860 60.105 1.00 56.69 93 GLY A CA 1
ATOM 652 C C . GLY A 1 93 ? 36.076 -37.464 60.723 1.00 56.69 93 GLY A C 1
ATOM 653 O O . GLY A 1 93 ? 37.006 -36.691 60.548 1.00 56.69 93 GLY A O 1
ATOM 654 N N . GLN A 1 94 ? 34.929 -36.982 61.192 1.00 58.47 94 GLN A N 1
ATOM 655 C CA . GLN A 1 94 ? 34.417 -37.204 62.546 1.00 58.47 94 GLN A CA 1
ATOM 656 C C . GLN A 1 94 ? 35.440 -36.842 63.636 1.00 58.47 94 GLN A C 1
ATOM 658 O O . GLN A 1 94 ? 36.277 -37.645 64.027 1.00 58.47 94 GLN A O 1
ATOM 663 N N . SER A 1 95 ? 35.323 -35.610 64.131 1.00 56.78 95 SER A N 1
ATOM 664 C CA . SER A 1 95 ? 35.918 -35.101 65.371 1.00 56.78 95 SER A CA 1
ATOM 665 C C . SER A 1 95 ? 35.125 -33.830 65.723 1.00 56.78 95 SER A C 1
ATOM 667 O O . SER A 1 95 ? 35.265 -32.827 65.037 1.00 56.78 95 SER A O 1
ATOM 669 N N . ALA A 1 96 ? 34.071 -33.914 66.539 1.00 54.09 96 ALA A N 1
ATOM 670 C CA . ALA A 1 96 ? 34.103 -33.858 68.008 1.00 54.09 96 ALA A CA 1
ATOM 671 C C . ALA A 1 96 ? 33.998 -32.414 68.558 1.00 54.09 96 ALA A C 1
ATOM 673 O O . ALA A 1 96 ? 34.709 -31.526 68.105 1.00 54.09 96 ALA A O 1
ATOM 674 N N . GLY A 1 97 ? 33.141 -32.222 69.572 1.00 54.34 97 GLY A N 1
ATOM 675 C CA . GLY A 1 97 ? 33.062 -31.021 70.426 1.00 54.34 97 GLY A CA 1
ATOM 676 C C . GLY A 1 97 ? 31.855 -30.128 70.109 1.00 54.34 97 GLY A C 1
ATOM 677 O O . GLY A 1 97 ? 31.858 -29.457 69.091 1.00 54.34 97 GLY A O 1
ATOM 678 N N . THR A 1 98 ? 30.719 -30.200 70.812 1.00 59.84 98 THR A N 1
ATOM 679 C CA . THR A 1 98 ? 30.456 -29.762 72.205 1.00 59.84 98 THR A CA 1
ATOM 680 C C . THR A 1 98 ? 30.505 -28.240 72.381 1.00 59.84 98 THR A C 1
ATOM 682 O O . THR A 1 98 ? 31.543 -27.629 72.161 1.00 59.84 98 THR A O 1
ATOM 685 N N . GLY A 1 99 ? 29.401 -27.671 72.885 1.00 53.88 99 GLY A N 1
ATOM 686 C CA . GLY A 1 99 ? 29.300 -26.306 73.419 1.00 53.88 99 GLY A CA 1
ATOM 687 C C . GLY A 1 99 ? 28.348 -25.445 72.591 1.00 53.88 99 GLY A C 1
ATOM 688 O O . GLY A 1 99 ? 28.719 -24.954 71.536 1.00 53.88 99 GLY A O 1
ATOM 689 N N . ASP A 1 100 ? 27.062 -25.338 72.921 1.00 59.56 100 ASP A N 1
ATOM 690 C CA . ASP A 1 100 ? 26.580 -24.508 74.036 1.00 59.56 100 ASP A CA 1
ATOM 691 C C . ASP A 1 100 ? 27.239 -23.122 74.034 1.00 59.56 100 ASP A C 1
ATOM 693 O O . ASP A 1 100 ? 28.433 -23.013 74.296 1.00 59.56 100 ASP A O 1
ATOM 697 N N . THR A 1 101 ? 26.468 -22.080 73.715 1.00 66.25 101 THR A N 1
ATOM 698 C CA . THR A 1 101 ? 26.468 -20.770 74.398 1.00 66.25 101 THR A CA 1
ATOM 699 C C . THR A 1 101 ? 25.755 -19.745 73.514 1.00 66.25 101 THR A C 1
ATOM 701 O O . THR A 1 101 ? 26.321 -19.122 72.619 1.00 66.25 101 THR A O 1
ATOM 704 N N . SER A 1 102 ? 24.465 -19.587 73.793 1.00 59.66 102 SER A N 1
ATOM 705 C CA . SER A 1 102 ? 23.817 -18.298 74.049 1.00 59.66 102 SER A CA 1
ATOM 706 C C . SER A 1 102 ? 24.679 -17.041 73.805 1.00 59.66 102 SER A C 1
ATOM 708 O O . SER A 1 102 ? 25.543 -16.705 74.616 1.00 59.66 102 SER A O 1
ATOM 710 N N . ARG A 1 103 ? 24.406 -16.273 72.741 1.00 67.38 103 ARG A N 1
ATOM 711 C CA . ARG A 1 103 ? 24.815 -14.860 72.668 1.00 67.38 103 ARG A CA 1
ATOM 712 C C . ARG A 1 103 ? 23.831 -14.011 71.859 1.00 67.38 103 ARG A C 1
ATOM 714 O O . ARG A 1 103 ? 23.891 -14.009 70.640 1.00 67.38 103 ARG A O 1
ATOM 721 N N . ARG A 1 104 ? 23.070 -13.240 72.644 1.00 61.22 104 ARG A N 1
ATOM 722 C CA . ARG A 1 104 ? 22.548 -11.877 72.433 1.00 61.22 104 ARG A CA 1
ATOM 723 C C . ARG A 1 104 ? 21.556 -11.611 71.310 1.00 61.22 104 ARG A C 1
ATOM 725 O O . ARG A 1 104 ? 21.911 -11.772 70.130 1.00 61.22 104 ARG A O 1
#

Secondary structure (DSSP, 8-state):
-----HHHHHHHHHHHHHHH-TTHHHHHHHHHHHHHHHHHHHHHHTT-SS-----------------------S------------------------------

InterPro domains:
  IPR003369 Sec-independent protein translocase protein TatA/B/E [PF02416] (3-46)
  IPR006312 Sec-independent protein translocase protein TatA/E [MF_00236] (1-73)
  IPR006312 Sec-independent protein translocase protein TatA/E [TIGR01411] (4-48)

Radius of gyration: 38.5 Å; chains: 1; bounding box: 71×61×107 Å

Sequence (104 aa):
MPNLGTPELLIIAFVVILLFGSKKLPDAARSLGRSLRIFKAETKGLGQDAQAPAASSAAPAQAQAQAAPQPIESGQPAVSPQPASTGAVGVNGQSAGTGDTSRR

Organism: NCBI:txid1839754